Protein AF-A0A0G4PKM3-F1 (afdb_monomer)

Mean predicted aligned error: 16.52 Å

Structure (mmCIF, N/CA/C/O backbone):
data_AF-A0A0G4PKM3-F1
#
_entry.id   AF-A0A0G4PKM3-F1
#
loop_
_atom_site.group_PDB
_atom_site.id
_atom_site.type_symbol
_atom_site.label_atom_id
_atom_site.label_alt_id
_atom_site.label_comp_id
_atom_site.label_asym_id
_atom_site.label_entity_id
_atom_site.label_seq_id
_atom_site.pdbx_PDB_ins_code
_atom_site.Cartn_x
_atom_site.Cartn_y
_atom_site.Cartn_z
_atom_site.occupancy
_atom_site.B_iso_or_equiv
_atom_site.auth_seq_id
_atom_site.auth_comp_id
_atom_site.auth_asym_id
_atom_site.auth_atom_id
_atom_site.pdbx_PDB_model_num
ATOM 1 N N . MET A 1 1 ? -27.394 15.508 13.234 1.00 46.38 1 MET A N 1
ATOM 2 C CA . MET A 1 1 ? -26.333 14.775 13.972 1.00 46.38 1 MET A CA 1
ATOM 3 C C . MET A 1 1 ? -25.566 13.875 13.010 1.00 46.38 1 MET A C 1
ATOM 5 O O . MET A 1 1 ? -26.229 13.223 12.211 1.00 46.38 1 MET A O 1
ATOM 9 N N . PRO A 1 2 ? -24.220 13.815 13.045 1.00 45.25 2 PRO A N 1
ATOM 10 C CA . PRO A 1 2 ? -23.472 12.830 12.269 1.00 45.25 2 PRO A CA 1
ATOM 11 C C . PRO A 1 2 ? -23.470 11.459 12.983 1.00 45.25 2 PRO A C 1
ATOM 13 O O . PRO A 1 2 ? -23.520 11.416 14.214 1.00 45.25 2 PRO A O 1
ATOM 16 N N . PRO A 1 3 ? -23.414 10.336 12.243 1.00 56.88 3 PRO A N 1
ATOM 17 C CA . PRO A 1 3 ? -23.478 8.995 12.821 1.00 56.88 3 PRO A CA 1
ATOM 18 C C . PRO A 1 3 ? -22.157 8.590 13.501 1.00 56.88 3 PRO A C 1
ATOM 20 O O . PRO A 1 3 ? -21.069 8.958 13.055 1.00 56.88 3 PRO A O 1
ATOM 23 N N . ILE A 1 4 ? -22.256 7.792 14.569 1.00 52.31 4 ILE A N 1
ATOM 24 C CA . ILE A 1 4 ? -21.136 7.268 15.368 1.00 52.31 4 ILE A CA 1
ATOM 25 C C . ILE A 1 4 ? -20.375 6.212 14.539 1.00 52.31 4 ILE A C 1
ATOM 27 O O . ILE A 1 4 ? -20.857 5.102 14.340 1.00 52.31 4 ILE A O 1
ATOM 31 N N . ARG A 1 5 ? -19.186 6.552 14.015 1.00 55.72 5 ARG A N 1
ATOM 32 C CA . ARG A 1 5 ? -18.438 5.732 13.026 1.00 55.72 5 ARG A CA 1
ATOM 33 C C . ARG A 1 5 ? -17.387 4.755 13.591 1.00 55.72 5 ARG A C 1
ATOM 35 O O . ARG A 1 5 ? -16.711 4.090 12.809 1.00 55.72 5 ARG A O 1
ATOM 42 N N . SER A 1 6 ? -17.222 4.618 14.906 1.00 58.16 6 SER A N 1
ATOM 43 C CA . SER A 1 6 ? -15.991 4.039 15.489 1.00 58.16 6 SER A CA 1
ATOM 44 C C . SER A 1 6 ? -15.818 2.513 15.376 1.00 58.16 6 SER A C 1
ATOM 46 O O . SER A 1 6 ? -14.684 2.038 15.263 1.00 58.16 6 SER A O 1
ATOM 48 N N . GLN A 1 7 ? -16.901 1.727 15.392 1.00 58.06 7 GLN A N 1
ATOM 49 C CA . GLN A 1 7 ? -16.796 0.258 15.354 1.00 58.06 7 GLN A CA 1
ATOM 50 C C . GLN A 1 7 ? -16.524 -0.272 13.940 1.00 58.06 7 GLN A C 1
ATOM 52 O O . GLN A 1 7 ? -15.668 -1.133 13.753 1.00 58.06 7 GLN A O 1
ATOM 57 N N . SER A 1 8 ? -17.175 0.302 12.924 1.00 57.38 8 SER A N 1
ATOM 58 C CA . SER A 1 8 ? -17.041 -0.151 11.531 1.00 57.38 8 SER A CA 1
ATOM 59 C C . SER A 1 8 ? -15.617 -0.016 10.972 1.00 57.38 8 SER A C 1
ATOM 61 O O . SER A 1 8 ? -15.139 -0.918 10.287 1.00 57.38 8 SER A O 1
ATOM 63 N N . SER A 1 9 ? -14.903 1.071 11.298 1.00 53.75 9 SER A N 1
ATOM 64 C CA . SER A 1 9 ? -13.540 1.290 10.805 1.00 53.75 9 SER A CA 1
ATOM 65 C C . SER A 1 9 ? -12.524 0.367 11.468 1.00 53.75 9 SER A C 1
ATOM 67 O O . SER A 1 9 ? -11.610 -0.093 10.796 1.00 53.75 9 SER A O 1
ATOM 69 N N . SER A 1 10 ? -12.688 0.085 12.764 1.00 59.38 10 SER A N 1
ATOM 70 C CA . SER A 1 10 ? -11.801 -0.820 13.507 1.00 59.38 10 SER A CA 1
ATOM 71 C C . SER A 1 10 ? -11.966 -2.257 13.007 1.00 59.38 10 SER A C 1
ATOM 73 O O . SER A 1 10 ? -10.981 -2.901 12.657 1.00 59.38 10 SER A O 1
ATOM 75 N N . ASN A 1 11 ? -13.217 -2.696 12.820 1.00 73.44 11 ASN A N 1
ATOM 76 C CA . ASN A 1 11 ? -13.537 -3.999 12.235 1.00 73.44 11 ASN A CA 1
ATOM 77 C C . ASN A 1 11 ? -12.984 -4.140 10.806 1.00 73.44 11 ASN A C 1
ATOM 79 O O . ASN A 1 11 ? -12.438 -5.183 10.461 1.00 73.44 11 ASN A O 1
ATOM 83 N N . SER A 1 12 ? -13.069 -3.084 9.987 1.00 66.00 12 SER A N 1
ATOM 84 C CA . SER A 1 12 ? -12.498 -3.072 8.633 1.00 66.00 12 SER A CA 1
ATOM 85 C C . SER A 1 12 ? -10.969 -3.173 8.643 1.00 66.00 12 SER A C 1
ATOM 87 O O . SER A 1 12 ? -10.413 -3.901 7.827 1.00 66.00 12 SER A O 1
ATOM 89 N N . THR A 1 13 ? -10.282 -2.473 9.552 1.00 68.00 13 THR A N 1
ATOM 90 C CA . THR A 1 13 ? -8.815 -2.529 9.667 1.00 68.00 13 THR A CA 1
ATOM 91 C C . THR A 1 13 ? -8.338 -3.899 10.155 1.00 68.00 13 THR A C 1
ATOM 93 O O . THR A 1 13 ? -7.353 -4.430 9.645 1.00 68.00 13 THR A O 1
ATOM 96 N N . GLU A 1 14 ? -9.038 -4.501 11.118 1.00 79.81 14 GLU A N 1
ATOM 97 C CA . GLU A 1 14 ? -8.732 -5.853 11.599 1.00 79.81 14 GLU A CA 1
ATOM 98 C C . GLU A 1 14 ? -8.938 -6.909 10.513 1.00 79.81 14 GLU A C 1
ATOM 100 O O . GLU A 1 14 ? -8.101 -7.798 10.342 1.00 79.81 14 GLU A O 1
ATOM 105 N N . GLN A 1 15 ? -10.032 -6.796 9.754 1.00 81.44 15 GLN A N 1
ATOM 106 C CA . GLN A 1 15 ? -10.295 -7.662 8.610 1.00 81.44 15 GLN A CA 1
ATOM 107 C C . GLN A 1 15 ? -9.192 -7.531 7.558 1.00 81.44 15 GLN A C 1
ATOM 109 O O . GLN A 1 15 ? -8.664 -8.548 7.115 1.00 81.44 15 GLN A O 1
ATOM 114 N N . GLU A 1 16 ? -8.784 -6.307 7.218 1.00 78.12 16 GLU A N 1
ATOM 115 C CA . GLU A 1 16 ? -7.703 -6.052 6.263 1.00 78.12 16 GLU A CA 1
ATOM 116 C C . GLU A 1 16 ? -6.363 -6.638 6.744 1.00 78.12 16 GLU A C 1
ATOM 118 O O . GLU A 1 16 ? -5.644 -7.276 5.974 1.00 78.12 16 GLU A O 1
ATOM 123 N N . GLY A 1 17 ? -6.052 -6.504 8.038 1.00 83.31 17 GLY A N 1
ATOM 124 C CA . GLY A 1 17 ? -4.845 -7.069 8.647 1.00 83.31 17 GLY A CA 1
ATOM 125 C C . GLY A 1 17 ? -4.788 -8.597 8.562 1.00 83.31 17 GLY A C 1
ATOM 126 O O . GLY A 1 17 ? -3.777 -9.153 8.126 1.00 83.31 17 GLY A O 1
ATOM 127 N N . ARG A 1 18 ? -5.887 -9.284 8.906 1.00 89.69 18 ARG A N 1
ATOM 128 C CA . ARG A 1 18 ? -5.999 -10.749 8.759 1.00 89.69 18 ARG A CA 1
ATOM 129 C C . ARG A 1 18 ? -5.828 -11.163 7.298 1.00 89.69 18 ARG A C 1
ATOM 131 O O . ARG A 1 18 ? -5.158 -12.151 7.002 1.00 89.69 18 ARG A O 1
ATOM 138 N N . LEU A 1 19 ? -6.394 -10.384 6.378 1.00 88.50 19 LEU A N 1
ATOM 139 C CA . LEU A 1 19 ? -6.365 -10.675 4.948 1.00 88.50 19 LEU A CA 1
ATOM 140 C C . LEU A 1 19 ? -4.950 -10.571 4.369 1.00 88.50 19 LEU A C 1
ATOM 142 O O . LEU A 1 19 ? -4.530 -11.449 3.614 1.00 88.50 19 LEU A O 1
ATOM 146 N N . LEU A 1 20 ? -4.175 -9.570 4.789 1.00 87.19 20 LEU A N 1
ATOM 147 C CA . LEU A 1 20 ? -2.764 -9.441 4.418 1.00 87.19 20 LEU A CA 1
ATOM 148 C C . LEU A 1 20 ? -1.912 -10.609 4.936 1.00 87.19 20 LEU A C 1
ATOM 150 O O . LEU A 1 20 ? -1.106 -11.150 4.175 1.00 87.19 20 LEU A O 1
ATOM 154 N N . LEU A 1 21 ? -2.119 -11.034 6.187 1.00 91.44 21 LEU A N 1
ATOM 155 C CA . LEU A 1 21 ? -1.428 -12.196 6.761 1.00 91.44 21 LEU A CA 1
ATOM 156 C C . LEU A 1 21 ? -1.754 -13.485 5.994 1.00 91.44 21 LEU A C 1
ATOM 158 O O . LEU A 1 21 ? -0.846 -14.239 5.647 1.00 91.44 21 LEU A O 1
ATOM 162 N N . ALA A 1 22 ? -3.025 -13.697 5.641 1.00 92.50 22 ALA A N 1
ATOM 163 C CA . ALA A 1 22 ? -3.451 -14.848 4.849 1.00 92.50 22 ALA A CA 1
ATOM 164 C C . ALA A 1 22 ? -2.800 -14.873 3.453 1.00 92.50 22 ALA A C 1
ATOM 166 O O . ALA A 1 22 ? -2.317 -15.917 3.011 1.00 92.50 22 ALA A O 1
ATOM 167 N N . ILE A 1 23 ? -2.729 -13.724 2.770 1.00 89.62 23 ILE A N 1
ATOM 168 C CA . ILE A 1 23 ? -2.032 -13.599 1.479 1.00 89.62 23 ILE A CA 1
ATOM 169 C C . ILE A 1 23 ? -0.544 -13.935 1.634 1.00 89.62 23 ILE A C 1
ATOM 171 O O . ILE A 1 23 ? 0.027 -14.623 0.785 1.00 89.62 23 ILE A O 1
ATOM 175 N N . GLN A 1 24 ? 0.098 -13.452 2.699 1.00 90.00 24 GLN A N 1
ATOM 176 C CA . GLN A 1 24 ? 1.515 -13.699 2.950 1.00 90.00 24 GLN A CA 1
ATOM 177 C C . GLN A 1 24 ? 1.800 -15.182 3.217 1.00 90.00 24 GLN A C 1
ATOM 179 O O . GLN A 1 24 ? 2.732 -15.721 2.623 1.00 90.00 24 GLN A O 1
ATOM 184 N N . ALA A 1 25 ? 0.982 -15.845 4.037 1.00 92.88 25 ALA A N 1
ATOM 185 C CA . ALA A 1 25 ? 1.110 -17.271 4.342 1.00 92.88 25 ALA A CA 1
ATOM 186 C C . ALA A 1 25 ? 0.971 -18.150 3.085 1.00 92.88 25 ALA A C 1
ATOM 188 O O . ALA A 1 25 ? 1.736 -19.096 2.894 1.00 92.88 25 ALA A O 1
ATOM 189 N N . ILE A 1 26 ? 0.048 -17.795 2.179 1.00 90.69 26 ILE A N 1
ATOM 190 C CA . ILE A 1 26 ? -0.098 -18.467 0.877 1.00 90.69 26 ILE A CA 1
ATOM 191 C C . ILE A 1 26 ? 1.148 -18.250 0.009 1.00 90.69 26 ILE A C 1
ATOM 193 O O . ILE A 1 26 ? 1.685 -19.202 -0.553 1.00 90.69 26 ILE A O 1
ATOM 197 N N . LYS A 1 27 ? 1.649 -17.010 -0.088 1.00 88.25 27 LYS A N 1
ATOM 198 C CA . LYS A 1 27 ? 2.846 -16.689 -0.890 1.00 88.25 27 LYS A CA 1
ATOM 199 C C . LYS A 1 27 ? 4.114 -17.373 -0.377 1.00 88.25 27 LYS A C 1
ATOM 201 O O . LYS A 1 27 ? 4.958 -17.749 -1.182 1.00 88.25 27 LYS A O 1
ATOM 206 N N . LYS A 1 28 ? 4.244 -17.528 0.942 1.00 91.88 28 LYS A N 1
ATOM 207 C CA . LYS A 1 28 ? 5.349 -18.244 1.596 1.00 91.88 28 LYS A CA 1
ATOM 208 C C . LYS A 1 28 ? 5.198 -19.771 1.567 1.00 91.88 28 LYS A C 1
ATOM 210 O O . LYS A 1 28 ? 6.076 -20.463 2.061 1.00 91.88 28 LYS A O 1
ATOM 215 N N . GLN A 1 29 ? 4.104 -20.291 1.006 1.00 87.12 29 GLN A N 1
ATOM 216 C CA . GLN A 1 29 ? 3.736 -21.713 1.011 1.00 87.12 29 GLN A CA 1
ATOM 217 C C . GLN A 1 29 ? 3.589 -22.356 2.402 1.00 87.12 29 GLN A C 1
ATOM 219 O O . GLN A 1 29 ? 3.521 -23.579 2.511 1.00 87.12 29 GLN A O 1
ATOM 224 N N . GLU A 1 30 ? 3.452 -21.552 3.459 1.00 91.50 30 GLU A N 1
ATOM 225 C CA . GLU A 1 30 ? 3.103 -22.033 4.803 1.00 91.50 30 GLU A CA 1
ATOM 226 C C . GLU A 1 30 ? 1.702 -22.659 4.791 1.00 91.50 30 GLU A C 1
ATOM 228 O O . GLU A 1 30 ? 1.439 -23.662 5.452 1.00 91.50 30 GLU A O 1
ATOM 233 N N . ILE A 1 31 ? 0.805 -22.096 3.972 1.00 91.69 31 ILE A N 1
ATOM 234 C CA . ILE A 1 31 ? -0.534 -22.627 3.744 1.00 91.69 31 ILE A CA 1
ATOM 235 C C . ILE A 1 31 ? -0.744 -22.869 2.252 1.00 91.69 31 ILE A C 1
ATOM 237 O O . ILE A 1 31 ? -0.751 -21.945 1.442 1.00 91.69 31 ILE A O 1
ATOM 241 N N . ARG A 1 32 ? -0.973 -24.135 1.891 1.00 87.75 32 ARG A N 1
ATOM 242 C CA . ARG A 1 32 ? -1.060 -24.575 0.489 1.00 87.75 32 ARG A CA 1
ATOM 243 C C . ARG A 1 32 ? -2.365 -24.196 -0.209 1.00 87.75 32 ARG A C 1
ATOM 245 O O . ARG A 1 32 ? -2.405 -24.139 -1.432 1.00 87.75 32 ARG A O 1
ATOM 252 N N . THR A 1 33 ? -3.452 -23.970 0.534 1.00 93.25 33 THR A N 1
ATOM 253 C CA . THR A 1 33 ? -4.777 -23.733 -0.060 1.00 93.25 33 THR A CA 1
ATOM 254 C C . THR A 1 33 ? -5.441 -22.465 0.462 1.00 93.25 33 THR A C 1
ATOM 256 O O . THR A 1 33 ? -5.378 -22.144 1.647 1.00 93.25 33 THR A O 1
ATOM 259 N N . ILE A 1 34 ? -6.176 -21.787 -0.427 1.00 91.12 34 ILE A N 1
ATOM 260 C CA . ILE A 1 34 ? -6.987 -20.603 -0.090 1.00 91.12 34 ILE A CA 1
ATOM 261 C C . ILE A 1 34 ? -8.008 -20.942 1.007 1.00 91.12 34 ILE A C 1
ATOM 263 O O . ILE A 1 34 ? -8.272 -20.135 1.891 1.00 91.12 34 ILE A O 1
ATOM 267 N N . ALA A 1 35 ? -8.570 -22.155 0.969 1.00 91.12 35 ALA A N 1
ATOM 268 C CA . ALA A 1 35 ? -9.550 -22.625 1.946 1.00 91.12 35 ALA A CA 1
ATOM 269 C C . ALA A 1 35 ? -8.956 -22.743 3.353 1.00 91.12 35 ALA A C 1
ATOM 271 O O . ALA A 1 35 ? -9.580 -22.311 4.318 1.00 91.12 35 ALA A O 1
ATOM 272 N N . ALA A 1 36 ? -7.761 -23.331 3.458 1.00 92.31 36 ALA A N 1
ATOM 273 C CA . ALA A 1 36 ? -7.072 -23.478 4.730 1.00 92.31 36 ALA A CA 1
ATOM 274 C C . ALA A 1 36 ? -6.713 -22.105 5.302 1.00 92.31 36 ALA A C 1
ATOM 276 O O . ALA A 1 36 ? -7.046 -21.833 6.447 1.00 92.31 36 ALA A O 1
ATOM 277 N N . ALA A 1 37 ? -6.170 -21.200 4.483 1.00 93.56 37 ALA A N 1
ATOM 278 C CA . ALA A 1 37 ? -5.814 -19.856 4.933 1.00 93.56 37 ALA A CA 1
ATOM 279 C C . ALA A 1 37 ? -7.044 -19.069 5.414 1.00 93.56 37 ALA A C 1
ATOM 281 O O . ALA A 1 37 ? -7.014 -18.451 6.473 1.00 93.56 37 ALA A O 1
ATOM 282 N N . ALA A 1 38 ? -8.157 -19.151 4.680 1.00 93.75 38 ALA A N 1
ATOM 283 C CA . ALA A 1 38 ? -9.418 -18.524 5.069 1.00 93.75 38 ALA A CA 1
ATOM 284 C C . ALA A 1 38 ? -9.930 -19.025 6.433 1.00 93.75 38 ALA A C 1
ATOM 286 O O . ALA A 1 38 ? -10.395 -18.224 7.241 1.00 93.75 38 ALA A O 1
ATOM 287 N N . ARG A 1 39 ? -9.803 -20.330 6.718 1.00 92.62 39 ARG A N 1
ATOM 288 C CA . ARG A 1 39 ? -10.181 -20.915 8.015 1.00 92.62 39 ARG A CA 1
ATOM 289 C C . ARG A 1 39 ? -9.230 -20.492 9.133 1.00 92.62 39 ARG A C 1
ATOM 291 O O . ARG A 1 39 ? -9.699 -20.054 10.175 1.00 92.62 39 ARG A O 1
ATOM 298 N N . THR A 1 40 ? -7.919 -20.573 8.906 1.00 93.44 40 THR A N 1
ATOM 299 C CA . THR A 1 40 ? -6.892 -20.233 9.905 1.00 93.44 40 THR A CA 1
ATOM 300 C C . THR A 1 40 ? -6.982 -18.775 10.348 1.00 93.44 40 THR A C 1
ATOM 302 O O . THR A 1 40 ? -6.855 -18.482 11.531 1.00 93.44 40 THR A O 1
ATOM 305 N N . PHE A 1 41 ? -7.239 -17.861 9.410 1.00 90.69 41 PHE A N 1
ATOM 306 C CA . PHE A 1 41 ? -7.306 -16.426 9.693 1.00 90.69 41 PHE A CA 1
ATOM 307 C C . PHE A 1 41 ? -8.738 -15.894 9.881 1.00 90.69 41 PHE A C 1
ATOM 309 O O . PHE A 1 41 ? -8.912 -14.687 10.043 1.00 90.69 41 PHE A O 1
ATOM 316 N N . ASN A 1 42 ? -9.752 -16.769 9.879 1.00 90.94 42 ASN A N 1
ATOM 317 C CA . ASN A 1 42 ? -11.175 -16.439 10.031 1.00 90.94 42 ASN A CA 1
ATOM 318 C C . ASN A 1 42 ? -11.669 -15.337 9.067 1.00 90.94 42 ASN A C 1
ATOM 320 O O . ASN A 1 42 ? -12.126 -14.268 9.479 1.00 90.94 42 ASN A O 1
ATOM 324 N N . ILE A 1 43 ? -11.533 -15.586 7.762 1.00 90.38 43 ILE A N 1
ATOM 325 C CA . ILE A 1 43 ? -11.869 -14.641 6.684 1.00 90.38 43 ILE A CA 1
ATOM 326 C C . ILE A 1 43 ? -12.780 -15.333 5.669 1.00 90.38 43 ILE A C 1
ATOM 328 O O . ILE A 1 43 ? -12.564 -16.510 5.366 1.00 90.38 43 ILE A O 1
ATOM 332 N N . PRO A 1 44 ? -13.753 -14.632 5.060 1.00 91.69 44 PRO A N 1
ATOM 333 C CA . PRO A 1 44 ? -14.515 -15.198 3.958 1.00 91.69 44 PRO A CA 1
ATOM 334 C C . PRO A 1 44 ? -13.604 -15.606 2.792 1.00 91.69 44 PRO A C 1
ATOM 336 O O . PRO A 1 44 ? -12.788 -14.827 2.291 1.00 91.69 44 PRO A O 1
ATOM 339 N N . ARG A 1 45 ? -13.771 -16.847 2.322 1.00 92.62 45 ARG A N 1
ATOM 340 C CA . ARG A 1 45 ? -12.994 -17.404 1.203 1.00 92.62 45 ARG A CA 1
ATOM 341 C C . ARG A 1 45 ? -13.142 -16.576 -0.077 1.00 92.62 45 ARG A C 1
ATOM 343 O O . ARG A 1 45 ? -12.177 -16.469 -0.830 1.00 92.62 45 ARG A O 1
ATOM 350 N N . SER A 1 46 ? -14.334 -16.029 -0.327 1.00 90.31 46 SER A N 1
ATOM 351 C CA . SER A 1 46 ? -14.612 -15.139 -1.462 1.00 90.31 46 SER A CA 1
ATOM 352 C C . SER A 1 46 ? -13.729 -13.899 -1.401 1.00 90.31 46 SER A C 1
ATOM 354 O O . SER A 1 46 ? -12.957 -13.668 -2.321 1.00 90.31 46 SER A O 1
ATOM 356 N N . THR A 1 47 ? -13.719 -13.197 -0.267 1.00 89.06 47 THR A N 1
ATOM 357 C CA . THR A 1 47 ? -12.906 -11.992 -0.081 1.00 89.06 47 THR A CA 1
ATOM 358 C C . THR A 1 47 ? -11.416 -12.276 -0.272 1.00 89.06 47 THR A C 1
ATOM 360 O O . THR A 1 47 ? -10.733 -11.518 -0.954 1.00 89.06 47 THR A O 1
ATOM 363 N N . LEU A 1 48 ? -10.898 -13.388 0.262 1.00 90.12 48 LEU A N 1
ATOM 364 C CA . LEU A 1 48 ? -9.495 -13.772 0.061 1.00 90.12 48 LEU A CA 1
ATOM 365 C C . LEU A 1 48 ? -9.179 -14.097 -1.412 1.00 90.12 48 LEU A C 1
ATOM 367 O O . LEU A 1 48 ? -8.108 -13.745 -1.906 1.00 90.12 48 LEU A O 1
ATOM 371 N N . ARG A 1 49 ? -10.108 -14.744 -2.128 1.00 89.75 49 ARG A N 1
ATOM 372 C CA . ARG A 1 49 ? -9.978 -15.046 -3.561 1.00 89.75 49 ARG A CA 1
ATOM 373 C C . ARG A 1 49 ? -9.989 -13.772 -4.408 1.00 89.75 49 ARG A C 1
ATOM 375 O O . ARG A 1 49 ? -9.104 -13.607 -5.240 1.00 89.75 49 ARG A O 1
ATOM 382 N N . ASP A 1 50 ? -10.931 -12.866 -4.170 1.00 85.62 50 ASP A N 1
ATOM 383 C CA . ASP A 1 50 ? -11.045 -11.600 -4.907 1.00 85.62 50 ASP A CA 1
ATOM 384 C C . ASP A 1 50 ? -9.784 -10.748 -4.734 1.00 85.62 50 ASP A C 1
ATOM 386 O O . ASP A 1 50 ? -9.285 -10.131 -5.675 1.00 85.62 50 ASP A O 1
ATOM 390 N N . ARG A 1 51 ? -9.205 -10.790 -3.531 1.00 83.19 51 ARG A N 1
ATOM 391 C CA . ARG A 1 51 ? -7.957 -10.107 -3.185 1.00 83.19 51 ARG A CA 1
ATOM 392 C C . ARG A 1 51 ? -6.735 -10.720 -3.860 1.00 83.19 51 ARG A C 1
ATOM 394 O O . ARG A 1 51 ? -5.872 -9.978 -4.321 1.00 83.19 51 ARG A O 1
ATOM 401 N N . LEU A 1 52 ? -6.666 -12.048 -3.970 1.00 81.50 52 LEU A N 1
ATOM 402 C CA . LEU A 1 52 ? -5.631 -12.731 -4.758 1.00 81.50 52 LEU A CA 1
ATOM 403 C C . LEU A 1 52 ? -5.751 -12.424 -6.259 1.00 81.50 52 LEU A C 1
ATOM 405 O O . LEU A 1 52 ? -4.731 -12.341 -6.938 1.00 81.50 52 LEU A O 1
ATOM 409 N N . ASN A 1 53 ? -6.970 -12.182 -6.744 1.00 82.31 53 ASN A N 1
ATOM 410 C CA . ASN A 1 53 ? -7.255 -11.757 -8.115 1.00 82.31 53 ASN A CA 1
ATOM 411 C C . ASN A 1 53 ? -7.077 -10.239 -8.344 1.00 82.31 53 ASN A C 1
ATOM 413 O O . ASN A 1 53 ? -7.256 -9.771 -9.465 1.00 82.31 53 ASN A O 1
ATOM 417 N N . GLY A 1 54 ? -6.692 -9.469 -7.314 1.00 70.19 54 GLY A N 1
ATOM 418 C CA . GLY A 1 54 ? -6.265 -8.070 -7.439 1.00 70.19 54 GLY A CA 1
ATOM 419 C C . GLY A 1 54 ? -7.206 -7.005 -6.862 1.00 70.19 54 GLY A C 1
ATOM 420 O O . GLY A 1 54 ? -6.829 -5.831 -6.834 1.00 70.19 54 GLY A O 1
ATOM 421 N N . HIS A 1 55 ? -8.387 -7.360 -6.344 1.00 66.44 55 HIS A N 1
ATOM 422 C CA . HIS A 1 55 ? -9.294 -6.394 -5.709 1.00 66.44 55 HIS A CA 1
ATOM 423 C C . HIS A 1 55 ? -8.779 -5.989 -4.324 1.00 66.44 55 HIS A C 1
ATOM 425 O O . HIS A 1 55 ? -9.136 -6.611 -3.330 1.00 66.44 55 HIS A O 1
ATOM 431 N N . THR A 1 56 ? -7.920 -4.968 -4.257 1.00 65.88 56 THR A N 1
ATOM 432 C CA . THR A 1 56 ? -7.250 -4.519 -3.019 1.00 65.88 56 THR A CA 1
ATOM 433 C C . THR A 1 56 ? -7.885 -3.241 -2.445 1.00 65.88 56 THR A C 1
ATOM 435 O O . THR A 1 56 ? -8.780 -2.659 -3.052 1.00 65.88 56 THR A O 1
ATOM 438 N N . GLU A 1 57 ? -7.447 -2.774 -1.272 1.00 64.25 57 GLU A N 1
ATOM 439 C CA . GLU A 1 57 ? -7.866 -1.485 -0.715 1.00 64.25 57 GLU A CA 1
ATOM 440 C C . GLU A 1 57 ? -7.633 -0.366 -1.741 1.00 64.25 57 GLU A C 1
ATOM 442 O O . GLU A 1 57 ? -6.616 -0.361 -2.437 1.00 64.25 57 GLU A O 1
ATOM 447 N N . ARG A 1 58 ? -8.561 0.599 -1.833 1.00 60.66 58 ARG A N 1
ATOM 448 C CA . ARG A 1 58 ? -8.531 1.667 -2.855 1.00 60.66 58 ARG A CA 1
ATOM 449 C C . ARG A 1 58 ? -7.181 2.398 -2.925 1.00 60.66 58 ARG A C 1
ATOM 451 O O . ARG A 1 58 ? -6.709 2.697 -4.013 1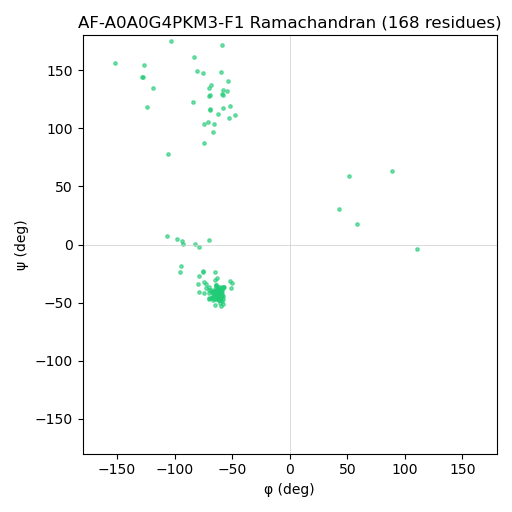.00 60.66 58 ARG A O 1
ATOM 458 N N . SER A 1 59 ? -6.536 2.629 -1.781 1.00 61.41 59 SER A N 1
ATOM 459 C CA . SER A 1 59 ? -5.194 3.226 -1.675 1.00 61.41 59 SER A CA 1
ATOM 460 C C . SER A 1 59 ? -4.092 2.368 -2.310 1.00 61.41 59 SER A C 1
ATOM 462 O O . SER A 1 59 ? -3.157 2.897 -2.904 1.00 61.41 59 SER A O 1
ATOM 464 N N . THR A 1 60 ? -4.211 1.043 -2.218 1.00 62.97 60 THR A N 1
ATOM 465 C CA . THR A 1 60 ? -3.252 0.081 -2.775 1.00 62.97 60 THR A CA 1
ATOM 466 C C . THR A 1 60 ? -3.457 -0.113 -4.278 1.00 62.97 60 THR A C 1
ATOM 468 O O . THR A 1 60 ? -2.481 -0.279 -5.005 1.00 62.97 60 THR A O 1
ATOM 471 N N . ILE A 1 61 ? -4.701 -0.038 -4.766 1.00 64.12 61 ILE A N 1
ATOM 472 C CA . ILE A 1 61 ? -5.007 -0.084 -6.206 1.00 64.12 61 ILE A CA 1
ATOM 473 C C . ILE A 1 61 ? -4.321 1.083 -6.930 1.00 64.12 61 ILE A C 1
ATOM 475 O O . ILE A 1 61 ? -3.553 0.856 -7.863 1.00 64.12 61 ILE A O 1
ATOM 479 N N . LEU A 1 62 ? -4.492 2.313 -6.427 1.00 65.38 62 LEU A N 1
ATOM 480 C CA . LEU A 1 62 ? -3.862 3.508 -7.005 1.00 65.38 62 LEU A CA 1
ATOM 481 C C . LEU A 1 62 ? -2.326 3.400 -7.053 1.00 65.38 62 LEU A C 1
ATOM 483 O O . LEU A 1 62 ? -1.696 3.828 -8.020 1.00 65.38 62 LEU A O 1
ATOM 487 N N . PHE A 1 63 ? -1.718 2.783 -6.036 1.00 68.19 63 PHE A N 1
ATOM 488 C CA . PHE A 1 63 ? -0.280 2.511 -5.992 1.00 68.19 63 PHE A CA 1
ATOM 489 C C . PHE A 1 63 ? 0.181 1.497 -7.042 1.00 68.19 63 PHE A C 1
ATOM 491 O O . PHE A 1 63 ? 1.211 1.699 -7.688 1.00 68.19 63 PHE A O 1
ATOM 498 N N . ILE A 1 64 ? -0.552 0.393 -7.195 1.00 70.25 64 ILE A N 1
ATOM 499 C CA . ILE A 1 64 ? -0.204 -0.670 -8.139 1.00 70.25 64 ILE A CA 1
ATOM 500 C C . ILE A 1 64 ? -0.274 -0.140 -9.572 1.00 70.25 64 ILE A C 1
ATOM 502 O O . ILE A 1 64 ? 0.636 -0.413 -10.356 1.00 70.25 64 ILE A O 1
ATOM 506 N N . ASP A 1 65 ? -1.300 0.639 -9.901 1.00 75.75 65 ASP A N 1
ATOM 507 C CA . ASP A 1 65 ? -1.478 1.172 -11.252 1.00 75.75 65 ASP A CA 1
ATOM 508 C C . ASP A 1 65 ? -0.429 2.243 -11.574 1.00 75.75 65 ASP A C 1
ATOM 510 O O . ASP A 1 65 ? 0.287 2.110 -12.567 1.00 75.75 65 ASP A O 1
ATOM 514 N N . SER A 1 66 ? -0.182 3.184 -10.653 1.00 76.50 66 SER A N 1
ATOM 515 C CA . SER A 1 66 ? 0.901 4.175 -10.796 1.00 76.50 66 SER A CA 1
ATOM 516 C C . SER A 1 66 ? 2.281 3.517 -10.954 1.00 76.50 66 SER A C 1
ATOM 518 O O . SER A 1 66 ? 3.131 3.978 -11.718 1.00 76.50 66 SER A O 1
ATOM 520 N N . GLN A 1 67 ? 2.526 2.404 -10.251 1.00 83.06 67 GLN A N 1
ATOM 521 C CA . GLN A 1 67 ? 3.772 1.649 -10.380 1.00 83.06 67 GLN A CA 1
ATOM 522 C C . GLN A 1 67 ? 3.881 0.937 -11.736 1.00 83.06 67 GLN A C 1
ATOM 524 O O . GLN A 1 67 ? 4.971 0.905 -12.316 1.00 83.06 67 GLN A O 1
ATOM 529 N N . LYS A 1 68 ? 2.795 0.330 -12.228 1.00 83.12 68 LYS A N 1
ATOM 530 C CA . LYS A 1 68 ? 2.765 -0.331 -13.542 1.00 83.12 68 LYS A CA 1
ATOM 531 C C . LYS A 1 68 ? 3.024 0.675 -14.658 1.00 83.12 68 LYS A C 1
ATOM 533 O O . LYS A 1 68 ? 3.854 0.396 -15.523 1.00 83.12 68 LYS A O 1
ATOM 538 N N . ASP A 1 69 ? 2.390 1.842 -14.595 1.00 84.50 69 ASP A N 1
ATOM 539 C CA . ASP A 1 69 ? 2.570 2.907 -15.579 1.00 84.50 69 ASP A CA 1
ATOM 540 C C . ASP A 1 69 ? 4.007 3.421 -15.590 1.00 84.50 69 ASP A C 1
ATOM 542 O O . ASP A 1 69 ? 4.629 3.482 -16.653 1.00 84.50 69 ASP A O 1
ATOM 546 N N . LEU A 1 70 ? 4.596 3.678 -14.415 1.00 87.62 70 LEU A N 1
ATOM 547 C CA . LEU A 1 70 ? 5.997 4.086 -14.339 1.00 87.62 70 LEU A CA 1
ATOM 548 C C . LEU A 1 70 ? 6.938 3.010 -14.888 1.00 87.62 70 LEU A C 1
ATOM 550 O O . LEU A 1 70 ? 7.880 3.324 -15.614 1.00 87.62 70 LEU A O 1
ATOM 554 N N . ARG A 1 71 ? 6.700 1.732 -14.564 1.00 87.50 71 ARG A N 1
ATOM 555 C CA . ARG A 1 71 ? 7.495 0.622 -15.110 1.00 87.50 71 ARG A CA 1
ATOM 556 C C . ARG A 1 71 ? 7.400 0.572 -16.630 1.00 87.50 71 ARG A C 1
ATOM 558 O O . ARG A 1 71 ? 8.426 0.428 -17.283 1.00 87.50 71 ARG A O 1
ATOM 565 N N . ARG A 1 72 ? 6.196 0.723 -17.188 1.00 89.19 72 ARG A N 1
ATOM 566 C CA . ARG A 1 72 ? 5.969 0.741 -18.636 1.00 89.19 72 ARG A CA 1
ATOM 567 C C . ARG A 1 72 ? 6.720 1.897 -19.298 1.00 89.19 72 ARG A C 1
ATOM 569 O O . ARG A 1 72 ? 7.423 1.670 -20.280 1.00 89.19 72 ARG A O 1
ATOM 576 N N . GLN A 1 73 ? 6.632 3.102 -18.736 1.00 88.75 73 GLN A N 1
ATOM 577 C CA . GLN A 1 73 ? 7.368 4.273 -19.222 1.00 88.75 73 GLN A CA 1
ATOM 578 C C . GLN A 1 73 ? 8.885 4.055 -19.153 1.00 88.75 73 GLN A C 1
ATOM 580 O O . GLN A 1 73 ? 9.581 4.253 -20.146 1.00 88.75 73 GLN A O 1
ATOM 585 N N . ALA A 1 74 ? 9.393 3.569 -18.018 1.00 89.50 74 ALA A N 1
ATOM 586 C CA . ALA A 1 74 ? 10.806 3.268 -17.816 1.00 89.50 74 ALA A CA 1
ATOM 587 C C . ALA A 1 74 ? 11.332 2.227 -18.816 1.00 89.50 74 ALA A C 1
ATOM 589 O O . ALA A 1 74 ? 12.394 2.424 -19.404 1.00 89.50 74 ALA A O 1
ATOM 590 N N . SER A 1 75 ? 10.576 1.153 -19.062 1.00 89.88 75 SER A N 1
ATOM 591 C CA . SER A 1 75 ? 10.899 0.149 -20.082 1.00 89.88 75 SER A CA 1
ATOM 592 C C . SER A 1 75 ? 10.923 0.743 -21.489 1.00 89.88 75 SER A C 1
ATOM 594 O O . SER A 1 75 ? 11.821 0.422 -22.263 1.00 89.88 75 SER A O 1
ATOM 596 N N . SER A 1 76 ? 9.983 1.634 -21.814 1.00 87.94 76 SER A N 1
ATOM 597 C CA . SER A 1 76 ? 9.929 2.300 -23.119 1.00 87.94 76 SER A CA 1
ATOM 598 C C . SER A 1 76 ? 11.128 3.229 -23.332 1.00 87.94 76 SER A C 1
ATOM 600 O O . SER A 1 76 ? 11.767 3.186 -24.381 1.00 87.94 76 SER A O 1
ATOM 602 N N . ILE A 1 77 ? 11.484 4.026 -22.318 1.00 87.25 77 ILE A N 1
ATOM 603 C CA . ILE A 1 77 ? 12.668 4.896 -22.353 1.00 87.25 77 ILE A CA 1
ATOM 604 C C . ILE A 1 77 ? 13.935 4.050 -22.476 1.00 87.25 77 ILE A C 1
ATOM 606 O O . ILE A 1 77 ? 14.799 4.349 -23.296 1.00 87.25 77 ILE A O 1
ATOM 610 N N . LYS A 1 78 ? 14.032 2.960 -21.711 1.00 86.75 78 LYS A N 1
ATOM 611 C CA . LYS A 1 78 ? 15.164 2.040 -21.789 1.00 86.75 78 LYS A CA 1
ATOM 612 C C . LYS A 1 78 ? 15.311 1.441 -23.185 1.00 86.75 78 LYS A C 1
ATOM 614 O O . LYS A 1 78 ? 16.415 1.441 -23.715 1.00 86.75 78 LYS A O 1
ATOM 619 N N . ALA A 1 79 ? 14.217 0.988 -23.798 1.00 86.62 79 ALA A N 1
ATOM 620 C CA . ALA A 1 79 ? 14.235 0.464 -25.160 1.00 86.62 79 ALA A CA 1
ATOM 621 C C . ALA A 1 79 ? 14.767 1.507 -26.156 1.00 86.62 79 ALA A C 1
ATOM 623 O O . ALA A 1 79 ? 15.687 1.204 -26.909 1.00 86.62 79 ALA A O 1
ATOM 624 N N . LEU A 1 80 ? 14.287 2.754 -26.089 1.00 84.31 80 LEU A N 1
ATOM 625 C CA . LEU A 1 80 ? 14.778 3.850 -26.934 1.00 84.31 80 LEU A CA 1
ATOM 626 C C . LEU A 1 80 ? 16.271 4.138 -26.721 1.00 84.31 80 LEU A C 1
ATOM 628 O O . LEU A 1 80 ? 17.014 4.314 -27.689 1.00 84.31 80 LEU A O 1
ATOM 632 N N . LEU A 1 81 ? 16.727 4.158 -25.465 1.00 82.38 81 LEU A N 1
ATOM 633 C CA . LEU A 1 81 ? 18.139 4.346 -25.131 1.00 82.38 81 LEU A CA 1
ATOM 634 C C . LEU A 1 81 ? 18.994 3.191 -25.668 1.00 82.38 81 LEU A C 1
ATOM 636 O O . LEU A 1 81 ? 20.044 3.439 -26.260 1.00 82.38 81 LEU A O 1
ATOM 640 N N . CYS A 1 82 ? 18.542 1.944 -25.530 1.00 78.19 82 CYS A N 1
ATOM 641 C CA . CYS A 1 82 ? 19.229 0.772 -26.069 1.00 78.19 82 CYS A CA 1
ATOM 642 C C . CYS A 1 82 ? 19.314 0.819 -27.603 1.00 78.19 82 CYS A C 1
ATOM 644 O O . CYS A 1 82 ? 20.396 0.618 -28.156 1.00 78.19 82 CYS A O 1
ATOM 646 N N . THR A 1 83 ? 18.216 1.155 -28.289 1.00 78.31 83 THR A N 1
ATOM 647 C CA . THR A 1 83 ? 18.170 1.279 -29.755 1.00 78.31 83 THR A CA 1
ATOM 648 C C . THR A 1 83 ? 19.106 2.373 -30.267 1.00 78.31 83 THR A C 1
ATOM 650 O O . THR A 1 83 ? 19.821 2.154 -31.243 1.00 78.31 83 THR A O 1
ATOM 653 N N . ARG A 1 84 ? 19.142 3.535 -29.600 1.00 72.62 84 ARG A N 1
ATOM 654 C CA . ARG A 1 84 ? 19.970 4.678 -30.012 1.00 72.62 84 ARG A CA 1
ATOM 655 C C . ARG A 1 84 ? 21.460 4.468 -29.745 1.00 72.62 84 ARG A C 1
ATOM 657 O O . ARG A 1 84 ? 22.279 4.961 -30.511 1.00 72.62 84 ARG A O 1
ATOM 664 N N . SER A 1 85 ? 21.809 3.760 -28.671 1.00 66.50 85 SER A N 1
ATOM 665 C CA . SER A 1 85 ? 23.202 3.657 -28.218 1.00 66.50 85 SER A CA 1
ATOM 666 C C . SER A 1 85 ? 23.924 2.415 -28.740 1.00 66.50 85 SER A C 1
ATOM 668 O O . SER A 1 85 ? 25.149 2.412 -28.739 1.00 66.50 85 SER A O 1
ATOM 670 N N . ARG A 1 86 ? 23.207 1.336 -29.105 1.00 67.31 86 ARG A N 1
ATOM 671 C CA . ARG A 1 86 ? 23.783 -0.005 -29.386 1.00 67.31 86 ARG A CA 1
ATOM 672 C C . ARG A 1 86 ? 24.859 -0.442 -28.366 1.00 67.31 86 ARG A C 1
ATOM 674 O O . ARG A 1 86 ? 25.797 -1.150 -28.710 1.00 67.31 86 ARG A O 1
ATOM 681 N N . SER A 1 87 ? 24.739 0.014 -27.119 1.00 56.66 87 SER A N 1
ATOM 682 C CA . SER A 1 87 ? 25.801 -0.024 -26.107 1.00 56.66 87 SER A CA 1
ATOM 683 C C . SER A 1 87 ? 25.326 -0.706 -24.814 1.00 56.66 87 SER A C 1
ATOM 685 O O . SER A 1 87 ? 24.124 -0.673 -24.528 1.00 56.66 87 SER A O 1
ATOM 687 N N . PRO A 1 88 ? 26.248 -1.290 -24.018 1.00 63.31 88 PRO A N 1
ATOM 688 C CA . PRO A 1 88 ? 25.985 -1.837 -22.675 1.00 63.31 88 PRO A CA 1
ATOM 689 C C . PRO A 1 88 ? 25.428 -0.763 -21.711 1.00 63.31 88 PRO A C 1
ATOM 691 O O . PRO A 1 88 ? 25.390 0.410 -22.089 1.00 63.31 88 PRO A O 1
ATOM 694 N N . PRO A 1 89 ? 24.967 -1.110 -20.484 1.00 65.81 89 PRO A N 1
ATOM 695 C CA . PRO A 1 89 ? 24.280 -0.172 -19.586 1.00 65.81 89 PRO A CA 1
ATOM 696 C C . PRO A 1 89 ? 25.015 1.166 -19.450 1.00 65.81 89 PRO A C 1
ATOM 698 O O . PRO A 1 89 ? 26.096 1.250 -18.868 1.00 65.81 89 PRO A O 1
ATOM 701 N N . SER A 1 90 ? 24.402 2.215 -19.998 1.00 73.19 90 SER A N 1
ATOM 702 C CA . SER A 1 90 ? 24.951 3.566 -20.014 1.00 73.19 90 SER A CA 1
ATOM 703 C C . SER A 1 90 ? 24.662 4.293 -18.690 1.00 73.19 90 SER A C 1
ATOM 705 O O . SER A 1 90 ? 23.748 3.903 -17.951 1.00 73.19 90 SER A O 1
ATOM 707 N N . PRO A 1 91 ? 25.389 5.381 -18.367 1.00 81.38 91 PRO A N 1
ATOM 708 C CA . PRO A 1 91 ? 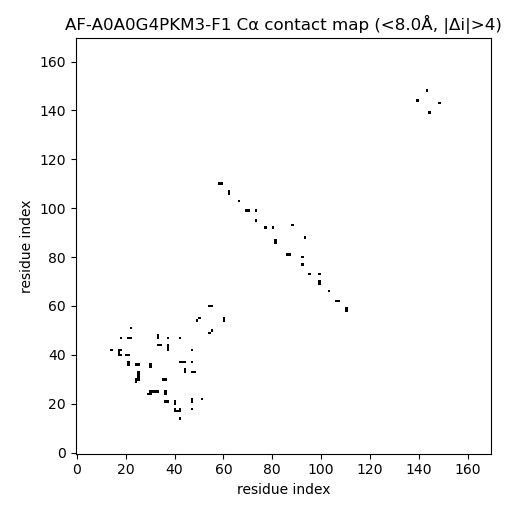25.120 6.198 -17.179 1.00 81.38 91 PRO A CA 1
ATOM 709 C C 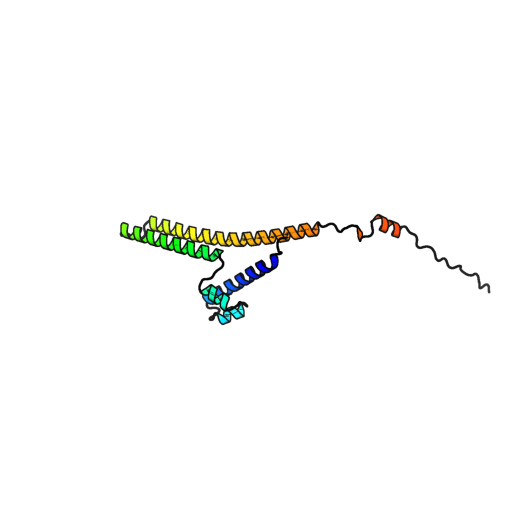. PRO A 1 91 ? 23.647 6.629 -17.044 1.00 81.38 91 PRO A C 1
ATOM 711 O O . PRO A 1 91 ? 23.112 6.672 -15.935 1.00 81.38 91 PRO A O 1
ATOM 714 N N . SER A 1 92 ? 22.959 6.859 -18.166 1.00 81.69 92 SER A N 1
ATOM 715 C CA . SER A 1 92 ? 21.532 7.196 -18.213 1.00 81.69 92 SER A CA 1
ATOM 716 C C . SER A 1 92 ? 20.617 6.036 -17.804 1.00 81.69 92 SER A C 1
ATOM 718 O O . SER A 1 92 ? 19.649 6.266 -17.082 1.00 81.69 92 SER A O 1
ATOM 720 N N . ASP A 1 93 ? 20.926 4.789 -18.190 1.00 82.75 93 ASP A N 1
ATOM 721 C CA . ASP A 1 93 ? 20.161 3.610 -17.742 1.00 82.75 93 ASP A CA 1
ATOM 722 C C . ASP A 1 93 ? 20.301 3.427 -16.224 1.00 82.75 93 ASP A C 1
ATOM 724 O O . ASP A 1 93 ? 19.328 3.158 -15.517 1.00 82.75 93 ASP A O 1
ATOM 728 N N . ARG A 1 94 ? 21.507 3.654 -15.683 1.00 84.94 94 ARG A N 1
ATOM 729 C CA . ARG A 1 94 ? 21.735 3.625 -14.231 1.00 84.94 94 ARG A CA 1
ATOM 730 C C . ARG A 1 94 ? 20.928 4.710 -13.512 1.00 84.94 94 ARG A C 1
ATOM 732 O O . ARG A 1 94 ? 20.269 4.393 -12.522 1.00 84.94 94 ARG A O 1
ATOM 739 N N . ALA A 1 95 ? 20.952 5.951 -13.997 1.00 88.06 95 ALA A N 1
ATOM 740 C CA . ALA A 1 95 ? 20.187 7.054 -13.413 1.00 88.06 95 ALA A CA 1
ATOM 741 C C . ALA A 1 95 ? 18.674 6.771 -13.427 1.00 88.06 95 ALA A C 1
ATOM 743 O O . ALA A 1 95 ? 18.006 6.907 -12.402 1.00 88.06 95 ALA A O 1
ATOM 744 N N . LEU A 1 96 ? 18.147 6.280 -14.552 1.00 88.00 96 LEU A N 1
ATOM 745 C CA . LEU A 1 96 ? 16.739 5.913 -14.694 1.00 88.00 96 LEU A CA 1
ATOM 746 C C . LEU A 1 96 ? 16.328 4.805 -13.716 1.00 88.00 96 LEU A C 1
ATOM 748 O O . LEU A 1 96 ? 15.298 4.921 -13.053 1.00 88.00 96 LEU A O 1
ATOM 752 N N . ASN A 1 97 ? 17.148 3.765 -13.547 1.00 88.19 97 ASN A N 1
ATOM 753 C CA . ASN A 1 97 ? 16.867 2.708 -12.572 1.00 88.19 97 ASN A CA 1
ATOM 754 C C . ASN A 1 97 ? 16.833 3.233 -11.127 1.00 88.19 97 ASN A C 1
ATOM 756 O O . ASN A 1 97 ? 15.986 2.799 -10.343 1.00 88.19 97 ASN A O 1
ATOM 760 N N . GLN A 1 98 ? 17.712 4.177 -10.768 1.00 90.31 98 GLN A N 1
ATOM 761 C CA . GLN A 1 98 ? 17.676 4.807 -9.444 1.00 90.31 98 GLN A CA 1
ATOM 762 C C . GLN A 1 98 ? 16.415 5.652 -9.249 1.00 90.31 98 GLN A C 1
ATOM 764 O O . GLN A 1 98 ? 15.804 5.570 -8.186 1.00 90.31 98 GLN A O 1
ATOM 769 N N . LEU A 1 99 ? 15.969 6.388 -10.271 1.00 90.62 99 LEU A N 1
ATOM 770 C CA . LEU A 1 99 ? 14.720 7.155 -10.218 1.00 90.62 99 LEU A CA 1
ATOM 771 C C . LEU A 1 99 ? 13.499 6.248 -10.032 1.00 90.62 99 LEU A C 1
ATOM 773 O O . LEU A 1 99 ? 12.684 6.480 -9.140 1.00 90.62 99 LEU 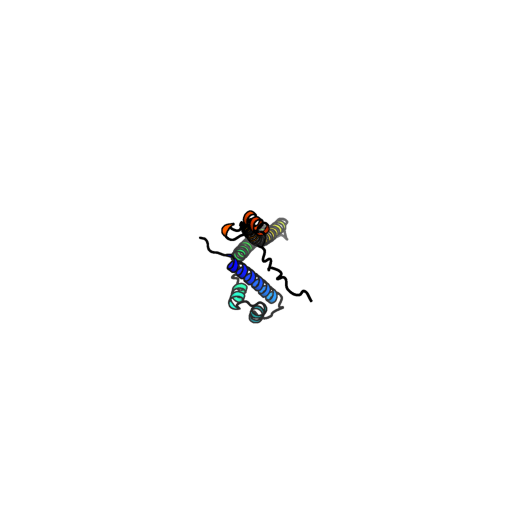A O 1
ATOM 777 N N . VAL A 1 100 ? 13.402 5.166 -10.810 1.00 90.44 100 VAL A N 1
ATOM 778 C CA . VAL A 1 100 ? 12.307 4.189 -10.690 1.00 90.44 100 VAL A CA 1
ATOM 779 C C . VAL A 1 100 ? 12.311 3.523 -9.312 1.00 90.44 100 VAL A C 1
ATOM 781 O O . VAL A 1 100 ? 11.254 3.333 -8.703 1.00 90.44 100 VAL A O 1
ATOM 784 N N . LYS A 1 101 ? 13.497 3.193 -8.784 1.00 90.88 101 LYS A N 1
ATOM 785 C CA . LYS A 1 101 ? 13.654 2.648 -7.431 1.00 90.88 101 LYS A CA 1
ATOM 786 C C . LYS A 1 101 ? 13.238 3.662 -6.363 1.00 90.88 101 LYS A C 1
ATOM 788 O O . LYS A 1 101 ? 12.499 3.293 -5.452 1.00 90.88 101 LYS A O 1
ATOM 793 N N . GLY A 1 102 ? 13.676 4.912 -6.489 1.00 91.12 102 GLY A N 1
ATOM 794 C CA . GLY A 1 102 ? 13.326 6.008 -5.590 1.00 91.12 102 GLY A CA 1
ATOM 795 C C . GLY A 1 102 ? 11.819 6.219 -5.529 1.00 91.12 102 GLY A C 1
ATOM 796 O O . GLY A 1 102 ? 11.244 6.154 -4.449 1.00 91.12 102 GLY A O 1
ATOM 797 N N . PHE A 1 103 ? 11.158 6.341 -6.682 1.00 88.31 103 PHE A N 1
ATOM 798 C CA . PHE A 1 103 ? 9.705 6.504 -6.752 1.00 88.31 103 PHE A CA 1
ATOM 799 C C . PHE A 1 103 ? 8.944 5.324 -6.137 1.00 88.31 103 PHE A C 1
ATOM 801 O O . PHE A 1 103 ? 7.961 5.504 -5.420 1.00 88.31 103 PHE A O 1
ATOM 808 N N . ARG A 1 104 ? 9.414 4.090 -6.359 1.00 86.62 104 ARG A N 1
ATOM 809 C CA . ARG A 1 104 ? 8.828 2.916 -5.702 1.00 86.62 104 ARG A CA 1
ATOM 810 C C . ARG A 1 104 ? 8.905 3.031 -4.176 1.00 86.62 104 ARG A C 1
ATOM 812 O O . ARG A 1 104 ? 7.917 2.720 -3.518 1.00 86.62 104 ARG A O 1
ATOM 819 N N . LEU A 1 105 ? 10.046 3.453 -3.629 1.00 88.12 105 LEU A N 1
ATOM 820 C CA . LEU A 1 105 ? 10.235 3.612 -2.184 1.00 88.12 105 LEU A CA 1
ATOM 821 C C . LEU A 1 105 ? 9.392 4.759 -1.617 1.00 88.12 105 LEU A C 1
ATOM 823 O O . LEU A 1 105 ? 8.718 4.558 -0.610 1.00 88.12 105 LEU A O 1
ATOM 827 N N . THR A 1 106 ? 9.377 5.928 -2.267 1.00 90.31 106 THR A N 1
ATOM 828 C CA . THR A 1 106 ? 8.585 7.080 -1.805 1.00 90.31 106 THR A CA 1
ATOM 829 C C . THR A 1 106 ? 7.098 6.764 -1.796 1.00 90.31 106 THR A C 1
ATOM 831 O O . THR A 1 106 ? 6.418 7.059 -0.818 1.00 90.31 106 THR A O 1
ATOM 834 N N . MET A 1 107 ? 6.595 6.093 -2.832 1.00 85.88 107 MET A N 1
ATOM 835 C CA . MET A 1 107 ? 5.200 5.674 -2.879 1.00 85.88 107 MET A CA 1
ATOM 836 C C . MET A 1 107 ? 4.857 4.632 -1.807 1.00 85.88 107 MET A C 1
ATOM 838 O O . MET A 1 107 ? 3.818 4.744 -1.159 1.00 85.88 107 MET A O 1
ATOM 842 N N . GLN A 1 108 ? 5.714 3.624 -1.597 1.00 84.44 108 GLN A N 1
ATOM 843 C CA . GLN A 1 108 ? 5.510 2.642 -0.524 1.00 84.44 108 GLN A CA 1
ATOM 844 C C . GLN A 1 108 ? 5.480 3.322 0.851 1.00 84.44 108 GLN A C 1
ATOM 846 O O . GLN A 1 108 ? 4.599 3.029 1.659 1.00 84.44 108 GLN A O 1
ATOM 851 N N . GLY A 1 109 ? 6.394 4.268 1.087 1.00 84.31 109 GLY A N 1
ATOM 852 C CA . GLY A 1 109 ? 6.422 5.084 2.299 1.00 84.31 109 GLY A CA 1
ATOM 853 C C . GLY A 1 109 ? 5.170 5.949 2.459 1.00 84.31 109 GLY A C 1
ATOM 854 O O . GLY A 1 109 ? 4.579 5.963 3.530 1.00 84.31 109 GLY A O 1
ATOM 855 N N . ALA A 1 110 ? 4.698 6.605 1.396 1.00 86.19 110 ALA A N 1
ATOM 856 C CA . ALA A 1 110 ? 3.503 7.451 1.437 1.00 86.19 110 ALA A CA 1
ATOM 857 C C . ALA A 1 110 ? 2.239 6.681 1.855 1.00 86.19 110 ALA A C 1
ATOM 859 O O . ALA A 1 110 ? 1.423 7.201 2.613 1.00 86.19 110 ALA A O 1
ATOM 860 N N . ILE A 1 111 ? 2.085 5.430 1.409 1.00 82.94 111 ILE A N 1
ATOM 861 C CA . ILE A 1 111 ? 0.962 4.567 1.813 1.00 82.94 111 ILE A CA 1
ATOM 862 C C . ILE A 1 111 ? 1.049 4.222 3.296 1.00 82.94 111 ILE A C 1
ATOM 864 O O . ILE A 1 111 ? 0.046 4.317 4.007 1.00 82.94 111 ILE A O 1
ATOM 868 N N . LEU A 1 112 ? 2.240 3.837 3.764 1.00 84.81 112 LEU A N 1
ATOM 869 C CA . LEU A 1 112 ? 2.473 3.545 5.174 1.00 84.81 112 LEU A CA 1
ATOM 870 C C . LEU A 1 112 ? 2.162 4.776 6.033 1.00 84.81 112 LEU A C 1
ATOM 872 O O . LEU A 1 112 ? 1.362 4.686 6.960 1.00 84.81 112 LEU A O 1
ATOM 876 N N . PHE A 1 113 ? 2.681 5.943 5.651 1.00 85.38 113 PHE A N 1
ATOM 877 C CA . PHE A 1 113 ? 2.405 7.201 6.340 1.00 85.38 113 PHE A CA 1
ATOM 878 C C . PHE A 1 113 ? 0.929 7.589 6.304 1.00 85.38 113 PHE A C 1
ATOM 880 O O . PHE A 1 113 ? 0.420 8.140 7.277 1.00 85.38 113 PHE A O 1
ATOM 887 N N . ALA A 1 114 ? 0.208 7.324 5.213 1.00 84.00 114 ALA A N 1
ATOM 888 C CA . ALA A 1 114 ? -1.228 7.578 5.147 1.00 84.00 114 ALA A CA 1
ATOM 889 C C . ALA A 1 114 ? -2.002 6.691 6.137 1.00 84.00 114 ALA A C 1
ATOM 891 O O . ALA A 1 114 ? -2.929 7.169 6.798 1.00 84.00 114 ALA A O 1
ATOM 892 N N . LYS A 1 115 ? -1.596 5.423 6.277 1.00 83.44 115 LYS A N 1
ATOM 893 C CA . LYS A 1 115 ? -2.154 4.495 7.267 1.00 83.44 115 LYS A CA 1
ATOM 894 C C . LYS A 1 115 ? -1.855 4.963 8.694 1.00 83.44 115 LYS A C 1
ATOM 896 O O . LYS A 1 115 ? -2.784 5.147 9.473 1.00 83.44 115 LYS A O 1
ATOM 901 N N . GLU A 1 116 ? -0.593 5.240 9.007 1.00 79.88 116 GLU A N 1
ATOM 902 C CA . GLU A 1 116 ? -0.175 5.716 10.331 1.00 79.88 116 GLU A CA 1
ATOM 903 C C . GLU A 1 116 ? -0.855 7.038 10.705 1.00 79.88 116 GLU A C 1
ATOM 905 O O . GLU A 1 116 ? -1.348 7.190 11.820 1.00 79.88 116 GLU A O 1
ATOM 910 N N . ASN A 1 117 ? -0.987 7.978 9.763 1.00 91.25 117 ASN A N 1
ATOM 911 C CA . ASN A 1 117 ? -1.726 9.222 9.990 1.00 91.25 117 ASN A CA 1
ATOM 912 C C . ASN A 1 117 ? -3.199 8.977 10.331 1.00 91.25 117 ASN A C 1
ATOM 914 O O . ASN A 1 117 ? -3.766 9.682 11.169 1.00 91.25 117 ASN A O 1
ATOM 918 N N . LYS A 1 118 ? -3.844 7.998 9.688 1.00 85.31 118 LYS A N 1
ATOM 919 C CA . LYS A 1 118 ? -5.229 7.622 9.996 1.00 85.31 118 LYS A CA 1
ATOM 920 C C . LYS A 1 118 ? -5.335 7.064 11.418 1.00 85.31 118 LYS A C 1
ATOM 922 O O . LYS A 1 118 ? -6.217 7.491 12.165 1.00 85.31 118 LYS A O 1
ATOM 927 N N . ASP A 1 119 ? -4.416 6.183 11.803 1.00 84.19 119 ASP A N 1
ATOM 928 C CA . ASP A 1 119 ? -4.375 5.572 13.135 1.00 84.19 119 ASP A CA 1
ATOM 929 C C . ASP A 1 119 ? -4.097 6.622 14.227 1.00 84.19 119 ASP A C 1
ATOM 931 O O . ASP A 1 119 ? -4.809 6.685 15.234 1.00 84.19 119 ASP A O 1
ATOM 935 N N . LEU A 1 120 ? -3.145 7.533 13.991 1.00 93.00 120 LEU A N 1
ATOM 936 C CA . LEU A 1 120 ? -2.836 8.657 14.881 1.00 93.00 120 LEU A CA 1
ATOM 937 C C . LEU A 1 120 ? -4.025 9.604 15.060 1.00 93.00 120 LEU A C 1
ATOM 939 O O . LEU A 1 120 ? -4.282 10.073 16.173 1.00 93.00 120 LEU A O 1
ATOM 943 N N . ARG A 1 121 ? -4.778 9.893 13.992 1.00 89.56 121 ARG A N 1
ATOM 944 C CA . ARG A 1 121 ? -6.003 10.703 14.086 1.00 89.56 121 ARG A CA 1
ATOM 945 C C . ARG A 1 121 ? -7.068 10.007 14.929 1.00 89.56 121 ARG A C 1
ATOM 947 O O . ARG A 1 121 ? -7.652 10.655 15.796 1.00 89.56 121 ARG A O 1
ATOM 954 N N . ALA A 1 122 ? -7.271 8.704 14.740 1.00 88.62 122 ALA A N 1
ATOM 955 C CA . ALA A 1 122 ? -8.223 7.928 15.532 1.00 88.62 122 ALA A CA 1
ATOM 956 C C . ALA A 1 122 ? -7.837 7.883 17.023 1.00 88.62 122 ALA A C 1
ATOM 958 O O . ALA A 1 122 ? -8.690 8.059 17.896 1.00 88.62 122 ALA A O 1
ATOM 959 N N . ALA A 1 123 ? -6.551 7.697 17.333 1.00 90.44 123 ALA A N 1
ATOM 960 C CA . ALA A 1 123 ? -6.045 7.733 18.704 1.00 90.44 123 ALA A CA 1
ATOM 961 C C . ALA A 1 123 ? -6.217 9.122 19.346 1.00 90.44 123 ALA A C 1
ATOM 963 O O . ALA A 1 123 ? -6.710 9.230 20.471 1.00 90.44 123 ALA A O 1
ATOM 964 N N . ASN A 1 124 ? -5.890 10.192 18.613 1.00 93.81 124 ASN A N 1
ATOM 965 C CA . ASN A 1 124 ? -6.091 11.567 19.073 1.00 93.81 124 ASN A CA 1
ATOM 966 C C . ASN A 1 124 ? -7.563 11.877 19.360 1.00 93.81 124 ASN A C 1
ATOM 968 O O . ASN A 1 124 ? -7.874 12.551 20.341 1.00 93.81 124 ASN A O 1
ATOM 972 N N . GLU A 1 125 ? -8.481 11.384 18.533 1.00 92.75 125 GLU A N 1
ATOM 973 C CA . GLU A 1 125 ? -9.913 11.576 18.749 1.00 92.75 125 GLU A CA 1
ATOM 974 C C . GLU A 1 125 ? -10.403 10.859 20.014 1.00 92.75 125 GLU A C 1
ATOM 976 O O . GLU A 1 125 ? -11.097 11.468 20.831 1.00 92.75 125 GLU A O 1
ATOM 981 N N . LYS A 1 126 ? -9.959 9.617 20.255 1.00 91.31 126 LYS A N 1
ATOM 982 C CA . LYS A 1 126 ? -10.232 8.900 21.515 1.00 91.31 126 LYS A CA 1
ATOM 983 C C . LYS A 1 126 ? -9.708 9.672 22.727 1.00 91.31 126 LYS A C 1
ATOM 985 O O . LYS A 1 126 ? -10.422 9.826 23.720 1.00 91.31 126 LYS A O 1
ATOM 990 N N . GLN A 1 127 ? -8.488 10.202 22.636 1.00 92.00 127 GLN A N 1
ATOM 991 C CA . GLN A 1 127 ? -7.882 10.989 23.709 1.00 92.00 127 GLN A CA 1
ATOM 992 C C . GLN A 1 127 ? -8.676 12.275 23.984 1.00 92.00 127 GLN A C 1
ATOM 994 O O . GLN A 1 127 ? -8.924 12.612 25.144 1.00 92.00 127 GLN A O 1
ATOM 999 N N . LYS A 1 128 ? -9.134 12.973 22.934 1.00 91.56 128 LYS A N 1
ATOM 1000 C CA . LYS A 1 128 ? -10.010 14.150 23.058 1.00 91.56 128 LYS A CA 1
ATOM 1001 C C . LYS A 1 128 ? -11.328 13.795 23.744 1.00 91.56 128 LYS A C 1
ATOM 1003 O O . LYS A 1 128 ? -11.698 14.458 24.708 1.00 91.56 128 LYS A O 1
ATOM 1008 N N . GLN A 1 129 ? -11.987 12.713 23.327 1.00 88.12 129 GLN A N 1
ATOM 1009 C CA . GLN A 1 129 ? -13.230 12.248 23.949 1.00 88.12 129 GLN A CA 1
ATOM 1010 C C . GLN A 1 129 ? -13.043 11.917 25.436 1.00 88.12 129 GLN A C 1
ATOM 1012 O O . GLN A 1 129 ? -13.870 12.315 26.256 1.00 88.12 129 GLN A O 1
ATOM 1017 N N . LYS A 1 130 ? -11.943 11.243 25.806 1.00 89.88 130 LYS A N 1
ATOM 1018 C CA . LYS A 1 130 ? -11.613 10.947 27.210 1.00 89.88 130 LYS A CA 1
ATOM 1019 C C . LYS A 1 130 ? -11.444 12.228 28.029 1.00 89.88 130 LYS A C 1
ATOM 1021 O O . LYS A 1 130 ? -12.019 12.331 29.109 1.00 89.88 130 LYS A O 1
ATOM 1026 N N . ARG A 1 131 ? -10.709 13.216 27.504 1.00 84.94 131 ARG A N 1
ATOM 1027 C CA . ARG A 1 131 ? -10.524 14.520 28.165 1.00 84.94 131 ARG A CA 1
ATOM 1028 C C . ARG A 1 131 ? -11.848 15.253 28.363 1.00 84.94 131 ARG A C 1
ATOM 1030 O O . ARG A 1 131 ? -12.091 15.759 29.451 1.00 84.94 131 ARG A O 1
ATOM 1037 N N . THR A 1 132 ? -12.720 15.273 27.356 1.00 82.44 132 THR A N 1
ATOM 1038 C CA . THR A 1 132 ? -14.045 15.896 27.477 1.00 82.44 132 THR A CA 1
ATOM 1039 C C . THR A 1 132 ? -14.913 15.181 28.509 1.00 82.44 132 THR A C 1
ATOM 1041 O O . THR A 1 132 ? -15.539 15.855 29.313 1.00 82.44 132 THR A O 1
ATOM 1044 N N . ARG A 1 133 ? -14.924 13.838 28.540 1.00 80.69 133 ARG A N 1
ATOM 1045 C CA . ARG A 1 133 ? -15.663 13.058 29.553 1.00 80.69 133 ARG A CA 1
ATOM 1046 C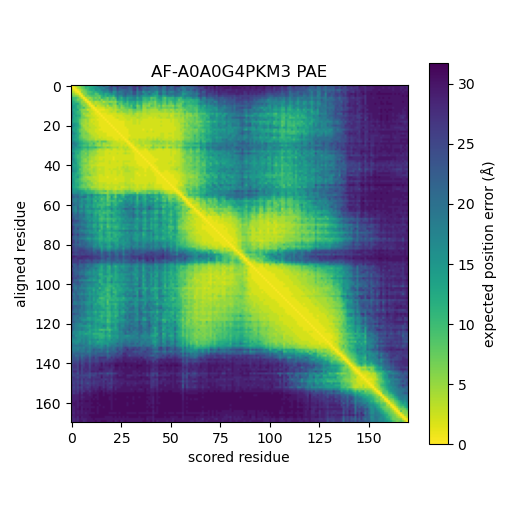 C . ARG A 1 133 ? -15.151 13.322 30.967 1.00 80.69 133 ARG A C 1
ATOM 1048 O O . ARG A 1 133 ? -15.956 13.578 31.846 1.00 80.69 133 ARG A O 1
ATOM 1055 N N . SER A 1 134 ? -13.833 13.321 31.161 1.00 78.25 134 SER A N 1
ATOM 1056 C CA . SER A 1 134 ? -13.207 13.613 32.458 1.00 78.25 134 SER A CA 1
ATOM 1057 C C . SER A 1 134 ? -13.437 15.051 32.933 1.00 78.25 134 SER A C 1
ATOM 1059 O O . SER A 1 134 ? -13.336 15.307 34.124 1.00 78.25 134 SER A O 1
ATOM 1061 N N . ARG A 1 135 ? -13.704 15.991 32.016 1.00 74.44 135 ARG A N 1
ATOM 1062 C CA . ARG A 1 135 ? -14.018 17.395 32.324 1.00 74.44 135 ARG A CA 1
ATOM 1063 C C . ARG A 1 135 ? -15.518 17.675 32.452 1.00 74.44 135 ARG A C 1
ATOM 1065 O O . ARG A 1 135 ? -15.873 18.831 32.666 1.00 74.44 135 ARG A O 1
ATOM 1072 N N . ARG A 1 136 ? -16.400 16.680 32.288 1.00 73.25 136 ARG A N 1
ATOM 1073 C CA . ARG A 1 136 ? -17.827 16.871 32.580 1.00 73.25 136 ARG A CA 1
ATOM 1074 C C . ARG A 1 136 ? -17.976 17.016 34.089 1.00 73.25 136 ARG A C 1
ATOM 1076 O O . ARG A 1 136 ? -17.655 16.088 34.822 1.00 73.25 136 ARG A O 1
ATOM 1083 N N . GLN A 1 137 ? -18.425 18.186 34.525 1.00 65.88 137 GLN A N 1
ATOM 1084 C CA . GLN A 1 137 ? -18.856 18.387 35.902 1.00 65.88 137 GLN A CA 1
ATOM 1085 C C . GLN A 1 137 ? -20.139 17.583 36.131 1.00 65.88 137 GLN A C 1
ATOM 1087 O O . GLN A 1 137 ? -21.003 17.532 35.252 1.00 65.88 137 GLN A O 1
ATOM 1092 N N . ILE A 1 138 ? -20.224 16.915 37.281 1.00 66.69 138 ILE A N 1
ATOM 1093 C CA . ILE A 1 138 ? -21.452 16.262 37.735 1.00 66.69 138 ILE A CA 1
ATOM 1094 C C . ILE A 1 138 ? -22.424 17.396 38.104 1.00 66.69 138 ILE A C 1
ATOM 1096 O O . ILE A 1 138 ? -22.001 18.307 38.821 1.00 66.69 138 ILE A O 1
ATOM 1100 N N . PRO A 1 139 ? -23.666 17.412 37.585 1.00 63.69 139 PRO A N 1
ATOM 1101 C CA . PRO A 1 139 ? -24.657 18.394 38.009 1.00 63.69 139 PRO A CA 1
ATOM 1102 C C . PRO A 1 139 ? -24.859 18.272 39.523 1.00 63.69 139 PRO A C 1
ATOM 1104 O O . PRO A 1 139 ? -25.065 17.178 40.039 1.00 63.69 139 PRO A O 1
ATOM 1107 N N . ALA A 1 140 ? -24.755 19.395 40.232 1.00 57.66 140 ALA A N 1
ATOM 1108 C CA . ALA A 1 140 ? -24.784 19.446 41.694 1.00 57.66 140 ALA A CA 1
ATOM 1109 C C . ALA A 1 140 ? -26.164 19.128 42.307 1.00 57.66 140 ALA A C 1
ATOM 1111 O O . ALA A 1 140 ? -26.314 19.223 43.516 1.00 57.66 140 ALA A O 1
ATOM 1112 N N . G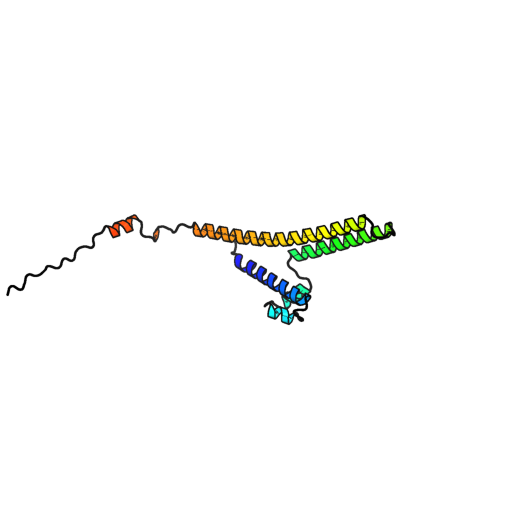LU A 1 141 ? -27.165 18.769 41.497 1.00 59.75 141 GLU A N 1
ATOM 1113 C CA . GLU A 1 141 ? -28.544 18.561 41.958 1.00 59.75 141 GLU A CA 1
ATOM 1114 C C . GLU A 1 141 ? -28.751 17.243 42.722 1.00 59.75 141 GLU A C 1
ATOM 1116 O O . GLU A 1 141 ? -29.671 17.156 43.524 1.00 59.75 141 GLU A O 1
ATOM 1121 N N . GLU A 1 142 ? -27.901 16.228 42.522 1.00 61.03 142 GLU A N 1
ATOM 1122 C CA . GLU A 1 142 ? -28.059 14.903 43.158 1.00 61.03 142 GLU A CA 1
ATOM 1123 C C . GLU A 1 142 ? -27.054 14.632 44.299 1.00 61.03 142 GLU A C 1
ATOM 1125 O O . GLU A 1 142 ? -26.979 13.514 44.808 1.00 61.03 142 GLU A O 1
ATOM 1130 N N . GLY A 1 143 ? -26.250 15.624 44.706 1.00 66.62 143 GLY A N 1
ATOM 1131 C CA . GLY A 1 143 ? -25.226 15.467 45.746 1.00 66.62 143 GLY A CA 1
ATOM 1132 C C . GLY A 1 143 ? -25.461 16.375 46.951 1.00 66.62 143 GLY A C 1
ATOM 1133 O O . GLY A 1 143 ? -25.688 17.566 46.771 1.00 66.62 143 GLY A O 1
ATOM 1134 N N . LEU A 1 144 ? -25.334 15.826 48.168 1.00 69.38 144 LEU A N 1
ATOM 1135 C CA . LEU A 1 144 ? -25.332 16.598 49.418 1.00 69.38 144 LEU A CA 1
ATOM 1136 C C . LEU A 1 144 ? -24.303 17.732 49.333 1.00 69.38 144 LEU A C 1
ATOM 1138 O O . LEU A 1 144 ? -23.101 17.490 49.166 1.00 69.38 144 LEU A O 1
ATOM 1142 N N . SER A 1 145 ? -24.777 18.970 49.451 1.00 77.19 145 SER A N 1
ATOM 1143 C CA . SER A 1 145 ? -23.917 20.151 49.502 1.00 77.19 145 SER A CA 1
ATOM 1144 C C . SER A 1 145 ? -22.972 20.060 50.704 1.00 77.19 145 SER A C 1
ATOM 1146 O O . SER A 1 145 ? -23.336 19.545 51.760 1.00 77.19 145 SER A O 1
ATOM 1148 N N . VAL A 1 146 ? -21.759 20.614 50.590 1.00 73.75 146 VAL A N 1
ATOM 1149 C CA . VAL A 1 146 ? -20.790 20.699 51.707 1.00 73.75 146 VAL A CA 1
ATOM 1150 C C . VAL A 1 146 ? -21.430 21.334 52.949 1.00 73.75 146 VAL A C 1
ATOM 1152 O O . VAL A 1 146 ? -21.101 20.973 54.076 1.00 73.75 146 VAL A O 1
ATOM 1155 N N . GLN A 1 147 ? -22.379 22.248 52.744 1.00 73.38 147 GLN A N 1
ATOM 1156 C CA . GLN A 1 147 ? -23.139 22.899 53.808 1.00 73.38 147 GLN A CA 1
ATOM 1157 C C . GLN A 1 147 ? -24.191 21.968 54.428 1.00 73.38 147 GLN A C 1
ATOM 1159 O O . GLN A 1 147 ? -24.297 21.922 55.649 1.00 73.38 147 GLN A O 1
ATOM 1164 N N . GLU A 1 148 ? -24.908 21.181 53.622 1.00 73.88 148 GLU A N 1
ATOM 1165 C CA . GLU A 1 148 ? -25.881 20.185 54.105 1.00 73.88 148 GLU A CA 1
ATOM 1166 C C . GLU A 1 148 ? -25.193 19.049 54.872 1.00 73.88 148 GLU A C 1
ATOM 1168 O O . GLU A 1 148 ? -25.649 18.650 55.941 1.00 73.88 148 GLU A O 1
ATOM 1173 N N . ALA A 1 149 ? -24.046 18.576 54.379 1.00 74.56 149 ALA A N 1
ATOM 1174 C CA . ALA A 1 149 ? -23.228 17.586 55.072 1.00 74.56 149 ALA A CA 1
ATOM 1175 C C . ALA A 1 149 ? -22.704 18.121 56.416 1.00 74.56 149 ALA A C 1
ATOM 1177 O O . ALA A 1 149 ? -22.679 17.397 57.406 1.00 74.56 149 ALA A O 1
ATOM 1178 N N . SER A 1 150 ? -22.319 19.400 56.464 1.00 73.00 150 SER A N 1
ATOM 1179 C CA . SER A 1 150 ? -21.855 20.049 57.697 1.00 73.00 150 SER A CA 1
ATOM 1180 C C . SER A 1 150 ? -22.998 20.261 58.699 1.00 73.00 150 SER A C 1
ATOM 1182 O O . SER A 1 150 ? -22.790 20.082 59.897 1.00 73.00 150 SER A O 1
ATOM 1184 N N . ALA A 1 151 ? -24.211 20.576 58.232 1.00 74.38 151 ALA A N 1
ATOM 1185 C CA . ALA A 1 151 ? -25.400 20.681 59.081 1.00 74.38 151 ALA A CA 1
ATOM 1186 C C . ALA A 1 151 ? -25.759 19.331 59.731 1.00 74.38 151 ALA A C 1
ATOM 1188 O O . ALA A 1 151 ? -25.962 19.277 60.939 1.00 74.38 151 ALA A O 1
ATOM 1189 N N . LEU A 1 152 ? -25.715 18.232 58.969 1.00 75.00 152 LEU A N 1
ATOM 1190 C CA . LEU A 1 152 ? -25.942 16.869 59.479 1.00 75.00 152 LEU A CA 1
ATOM 1191 C C . LEU A 1 152 ? -24.899 16.406 60.509 1.00 75.00 152 LEU A C 1
ATOM 1193 O O . LEU A 1 152 ? -25.209 15.577 61.356 1.00 75.00 152 LEU A O 1
ATOM 1197 N N . ILE A 1 153 ? -23.665 16.916 60.439 1.00 72.19 153 ILE A N 1
ATOM 1198 C CA . ILE A 1 153 ? -22.608 16.617 61.423 1.00 72.19 153 ILE A CA 1
ATOM 1199 C C . ILE A 1 153 ? -22.794 17.436 62.711 1.00 72.19 153 ILE A C 1
ATOM 1201 O O . ILE A 1 153 ? -22.347 17.012 63.775 1.00 72.19 153 ILE A O 1
ATOM 1205 N N . THR A 1 154 ? -23.423 18.611 62.618 1.00 67.69 154 THR A N 1
ATOM 1206 C CA . THR A 1 154 ? -23.565 19.548 63.745 1.00 67.69 154 THR A CA 1
ATOM 1207 C C . THR A 1 154 ? -24.889 19.371 64.498 1.00 67.69 154 THR A C 1
ATOM 1209 O O . THR A 1 154 ? -24.979 19.802 65.643 1.00 67.69 154 THR A O 1
ATOM 1212 N N . GLU A 1 155 ? -25.893 18.723 63.898 1.00 58.53 155 GLU A N 1
ATOM 1213 C CA . GLU A 1 155 ? -27.119 18.282 64.578 1.00 58.53 155 GLU A CA 1
ATOM 1214 C C . GLU A 1 155 ? -26.773 17.254 65.679 1.00 58.53 155 GLU A C 1
ATOM 1216 O O . GLU A 1 155 ? -26.326 16.144 65.370 1.00 58.53 155 GLU A O 1
ATOM 1221 N N . PRO A 1 156 ? -26.940 17.581 66.975 1.00 53.62 156 PRO A N 1
ATOM 1222 C CA . PRO A 1 156 ? -26.784 16.600 68.035 1.00 53.62 156 PRO A CA 1
ATOM 1223 C C . PRO A 1 156 ? -27.945 15.604 67.955 1.00 53.62 156 PRO A C 1
ATOM 1225 O O . PRO A 1 156 ? -29.107 16.000 67.943 1.00 53.62 156 PRO A O 1
ATOM 1228 N N . VAL A 1 157 ? -27.633 14.306 67.936 1.00 55.31 157 VAL A N 1
ATOM 1229 C CA . VAL A 1 157 ? -28.620 13.240 68.162 1.00 55.31 157 VAL A CA 1
ATOM 1230 C C . VAL A 1 157 ? -29.339 13.546 69.479 1.00 55.31 157 VAL A C 1
ATOM 1232 O O . VAL A 1 157 ? -28.724 13.471 70.545 1.00 55.31 157 VAL A O 1
ATOM 1235 N N . GLU A 1 158 ? -30.611 13.944 69.396 1.00 47.62 158 GLU A N 1
ATOM 1236 C CA . GLU A 1 158 ? -31.442 14.237 70.562 1.00 47.62 158 GLU A CA 1
ATOM 1237 C C . GLU A 1 158 ? -31.451 13.046 71.528 1.00 47.62 158 GLU A C 1
ATOM 1239 O O . GLU A 1 158 ? -31.616 11.881 71.155 1.00 47.62 158 GLU A O 1
ATOM 1244 N N . ALA A 1 159 ? -31.227 13.384 72.793 1.00 51.47 159 ALA A N 1
ATOM 1245 C CA . ALA A 1 159 ? -31.114 12.483 73.918 1.00 51.47 159 ALA A CA 1
ATOM 1246 C C . ALA A 1 159 ? -32.368 11.615 74.110 1.00 51.47 159 ALA A C 1
ATOM 1248 O O . ALA A 1 159 ? -33.484 12.118 74.221 1.00 51.47 159 ALA A O 1
ATOM 1249 N N . ILE A 1 160 ? -32.156 10.312 74.296 1.00 45.72 160 ILE A N 1
ATOM 1250 C CA . ILE A 1 160 ? -33.078 9.463 75.056 1.00 45.72 160 ILE A CA 1
ATOM 1251 C C . ILE A 1 160 ? -32.393 9.186 76.399 1.00 45.72 160 ILE A C 1
ATOM 1253 O O . ILE A 1 160 ? -31.799 8.130 76.610 1.00 45.72 160 ILE A O 1
ATOM 1257 N N . GLU A 1 161 ? -32.424 10.163 77.308 1.00 42.66 161 GLU A N 1
ATOM 1258 C CA . GLU A 1 161 ? -32.181 9.896 78.728 1.00 42.66 161 GLU A CA 1
ATOM 1259 C C . GLU A 1 161 ? -33.425 9.201 79.293 1.00 42.66 161 GLU A C 1
ATOM 1261 O O . GLU A 1 161 ? -34.470 9.813 79.512 1.00 42.66 161 GLU A O 1
ATOM 1266 N N . ALA A 1 162 ? -33.333 7.886 79.494 1.00 52.25 162 ALA A N 1
ATOM 1267 C CA . ALA A 1 162 ? -34.338 7.144 80.241 1.00 52.25 162 ALA A CA 1
ATOM 1268 C C . ALA A 1 162 ? -34.249 7.525 81.734 1.00 52.25 162 ALA A C 1
ATOM 1270 O O . ALA A 1 162 ? -33.146 7.537 82.289 1.00 52.25 162 ALA A O 1
ATOM 1271 N N . PRO A 1 163 ? -35.374 7.796 82.423 1.00 46.53 163 PRO A N 1
ATOM 1272 C CA . PRO A 1 163 ? -35.343 8.112 83.841 1.00 46.53 163 PRO A CA 1
ATOM 1273 C C . PRO A 1 163 ? -34.949 6.854 84.620 1.00 46.53 163 PRO A C 1
ATOM 1275 O O . PRO A 1 163 ? -35.668 5.852 84.620 1.00 46.53 163 PRO A O 1
ATOM 1278 N N . ILE A 1 164 ? -33.797 6.903 85.294 1.00 50.56 164 ILE A N 1
ATOM 1279 C CA . ILE A 1 164 ? -33.378 5.879 86.252 1.00 50.56 164 ILE A CA 1
ATOM 1280 C C . ILE A 1 164 ? -34.352 5.953 87.430 1.00 50.56 164 ILE A C 1
ATOM 1282 O O . ILE A 1 164 ? -34.246 6.801 88.315 1.00 50.56 164 ILE A O 1
ATOM 1286 N N . SER A 1 165 ? -35.353 5.077 87.375 1.00 44.94 165 SER A N 1
ATOM 1287 C CA . SER A 1 165 ? -36.323 4.837 88.432 1.00 44.94 165 SER A CA 1
ATOM 1288 C C . SER A 1 165 ? -35.593 4.424 89.709 1.00 44.94 165 SER A C 1
ATOM 1290 O O . SER A 1 165 ? -34.898 3.409 89.764 1.00 44.94 165 SER A O 1
ATOM 1292 N N . SER A 1 166 ? -35.754 5.250 90.735 1.00 53.03 166 SER A N 1
ATOM 1293 C CA . SER A 1 166 ? -35.394 4.979 92.116 1.00 53.03 166 S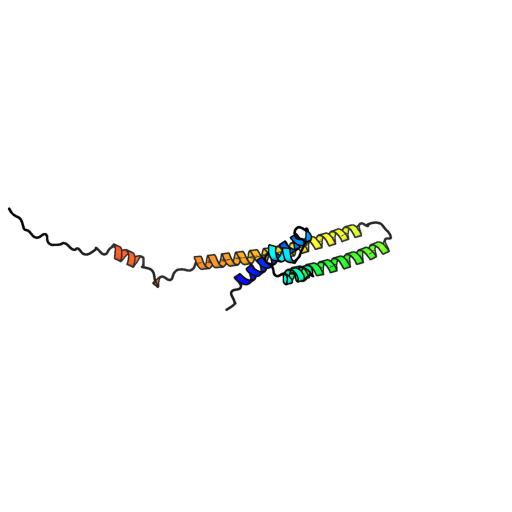ER A CA 1
ATOM 1294 C C . SER A 1 166 ? -36.258 3.848 92.678 1.00 53.03 166 SER A C 1
ATOM 1296 O O . SER A 1 166 ? -37.408 4.044 93.061 1.00 53.03 166 SER A O 1
ATOM 1298 N N . MET A 1 167 ? -35.693 2.653 92.792 1.00 46.28 167 MET A N 1
ATOM 1299 C CA . MET A 1 167 ? -36.222 1.593 93.649 1.00 46.28 167 MET A CA 1
ATOM 1300 C C . MET A 1 167 ? -35.061 0.698 94.086 1.00 46.28 167 MET A C 1
ATOM 1302 O O . MET A 1 167 ? -34.040 0.674 93.414 1.00 46.28 167 MET A O 1
ATOM 1306 N N . TRP A 1 168 ? -35.219 -0.004 95.211 1.00 38.22 168 TRP A N 1
ATOM 1307 C CA . TRP A 1 168 ? -34.221 -0.831 95.919 1.00 38.22 168 TRP A CA 1
ATOM 1308 C C . TRP A 1 168 ? -33.358 -0.081 96.956 1.00 38.22 168 TRP A C 1
ATOM 1310 O O . TRP A 1 168 ? -32.135 -0.022 96.877 1.00 38.22 168 TRP A O 1
ATOM 1320 N N . LYS A 1 169 ? -34.023 0.434 98.002 1.00 42.25 169 LYS A N 1
ATOM 1321 C CA . LYS A 1 169 ? -33.490 0.333 99.372 1.00 42.25 169 LYS A CA 1
ATOM 1322 C C . LYS A 1 169 ? -33.893 -1.041 99.918 1.00 42.25 169 LYS A C 1
ATOM 1324 O O . LYS A 1 169 ? -35.087 -1.341 99.929 1.00 42.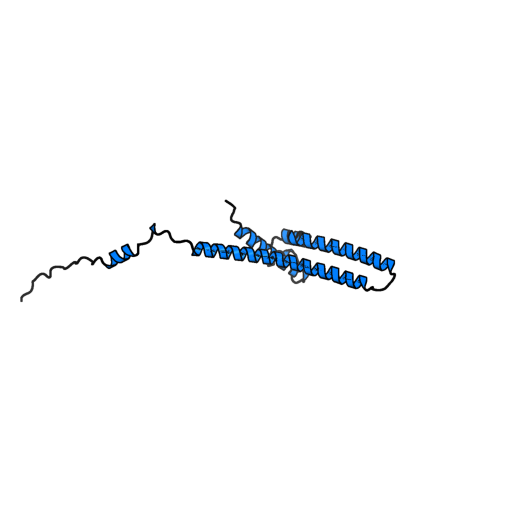25 169 LYS A O 1
ATOM 1329 N N . ALA A 1 170 ? -32.910 -1.831 100.331 1.00 56.66 170 ALA A N 1
ATOM 1330 C CA . ALA A 1 170 ? -33.062 -2.965 101.239 1.00 56.66 170 ALA A CA 1
ATOM 1331 C C . ALA A 1 170 ? -32.488 -2.562 102.601 1.00 56.66 170 ALA A C 1
ATOM 1333 O O . ALA A 1 170 ? -31.525 -1.756 102.596 1.00 56.66 170 ALA A O 1
#

InterPro domain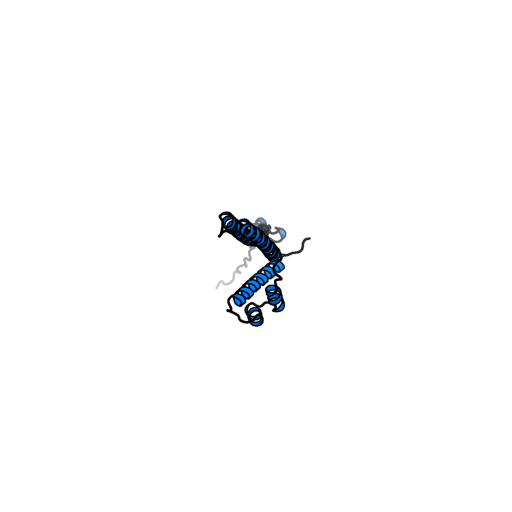s:
  IPR007889 DNA binding HTH domain, Psq-type [PF05225] (16-59)
  IPR009057 Homedomain-like superfamily [SSF46689] (16-60)

Radius of gyration: 36.08 Å; Cα contacts (8 Å, |Δi|>4): 53; chains: 1; bounding box: 62×48×131 Å

Solvent-accessible surface area (backbone atoms only — not comparable to full-atom values): 10207 Å² total; per-residue (Å²): 135,84,81,90,62,72,64,65,56,52,54,50,51,54,50,49,52,39,50,53,51,36,53,49,35,43,75,70,57,78,32,90,42,70,66,57,31,21,62,77,53,72,45,62,54,64,62,55,48,44,40,76,74,61,64,56,60,73,74,54,45,57,50,53,51,56,49,52,53,51,50,52,52,52,52,52,53,48,50,53,51,41,70,74,59,78,56,74,94,45,76,65,56,55,52,51,53,51,50,56,50,47,52,52,51,53,52,56,48,52,54,53,51,53,51,52,52,52,52,52,51,53,52,50,50,53,51,51,52,50,53,53,59,74,64,56,76,78,74,70,87,85,53,84,46,76,64,56,54,50,49,66,72,67,56,74,82,78,82,83,80,74,82,84,74,89,75,85,87,129

pLDDT: mean 77.15, std 14.51, range [38.22, 93.81]

Organism: Penicillium camemberti (strain FM 013) (NCBI:txid1429867)

Secondary structure (DSSP, 8-state):
-----HHHHHHHHHHHHHHHHHHHHHHTTSS--HHHHHHHTT--HHHHHHHHTT---HHHHHHHHHHHHHHHHHHHHHHHHHHHH-SSS-HHHHHHHHHHHHHHHHHHHHHHHHHHHHHHHHHHHHHHHHHHHHT-PPPGGGS--HHHHHHHHHS---------------

Foldseek 3Di:
DDDDCPPVVVVVVLLLVLLVVLVVCCVVVVDVDLVVSCVVSVHPSVVSVVVVVPPHDPLVNVLVVVLVVLVVVLVVVVVVVCVVPVDDCDPVNVVSVVVSVVVNVVSVVVSVVVVVVVVVVSVVVVVVVVVVVVPDDDPCPPDQDPVNVVVVVPDPPDDPPDDPDDDDDD

Sequence (170 aa):
MPPIRSQSSSNSTEQEGRLLLAIQAIKKQEIRTIAAAARTFNIPRSTLRDRLNGHTERSTILFIDSQKDLRRQASSIKALLCTRSRSPPSPSDRALNQLVKGFRLTMQGAILFAKENKDLRAANEKQKQKRTRSRRQIPAEEGLSVQEASALITEPVEAIEAPISSMWKA